Protein AF-A0ABC8IS68-F1 (afdb_monomer_lite)

Secondary structure (DSSP, 8-state):
--HHHHHHHHHHHHHH-HHHHGGGSTTSTT--S--HHHHHHHHHHHHHHHHTTSTTTT--TT---------

Organism: Eruca vesicaria subsp. sativa (NCBI:txid29727)

Structure (mmCIF, N/CA/C/O backbone):
data_AF-A0ABC8IS68-F1
#
_entry.id   AF-A0ABC8IS68-F1
#
loop_
_atom_site.group_PDB
_atom_site.id
_atom_site.type_symbol
_atom_site.label_atom_id
_atom_site.label_alt_id
_atom_site.label_comp_id
_atom_site.label_asym_id
_atom_site.label_entity_id
_atom_site.label_seq_id
_atom_site.pdbx_PDB_ins_code
_atom_site.Cartn_x
_atom_site.Cartn_y
_atom_site.Cartn_z
_atom_site.occupancy
_atom_site.B_iso_or_equiv
_atom_site.auth_seq_id
_atom_site.auth_comp_id
_atom_site.auth_asym_id
_atom_site.auth_atom_id
_atom_site.pdbx_PDB_model_num
ATOM 1 N N . MET A 1 1 ? -1.949 -10.740 -11.620 1.00 59.50 1 MET A N 1
ATOM 2 C CA . MET A 1 1 ? -1.295 -10.929 -10.306 1.00 59.50 1 MET A CA 1
ATOM 3 C C . MET A 1 1 ? -2.242 -11.752 -9.456 1.00 59.50 1 MET A C 1
ATOM 5 O O . MET A 1 1 ? -3.419 -11.420 -9.463 1.00 59.50 1 MET A O 1
ATOM 9 N N . SER A 1 2 ? -1.787 -12.829 -8.817 1.00 76.75 2 SER A N 1
ATOM 10 C CA . SER A 1 2 ? -2.621 -13.566 -7.859 1.00 76.75 2 SER A CA 1
ATOM 11 C C . SER A 1 2 ? -2.678 -12.817 -6.526 1.00 76.75 2 SER A C 1
ATOM 13 O O . SER A 1 2 ? -1.738 -12.094 -6.187 1.00 76.75 2 SER A O 1
ATOM 15 N N . ASP A 1 3 ? -3.751 -13.015 -5.760 1.00 80.88 3 ASP A N 1
ATOM 16 C CA . ASP A 1 3 ? -3.906 -12.423 -4.423 1.00 80.88 3 ASP A CA 1
ATOM 17 C C . ASP A 1 3 ? -2.737 -12.781 -3.498 1.00 80.88 3 ASP A C 1
ATOM 19 O O . ASP A 1 3 ? -2.282 -11.947 -2.724 1.00 80.88 3 ASP A O 1
ATOM 23 N N . GLN A 1 4 ? -2.160 -13.974 -3.658 1.00 82.38 4 GLN A N 1
ATOM 24 C CA . GLN A 1 4 ? -0.970 -14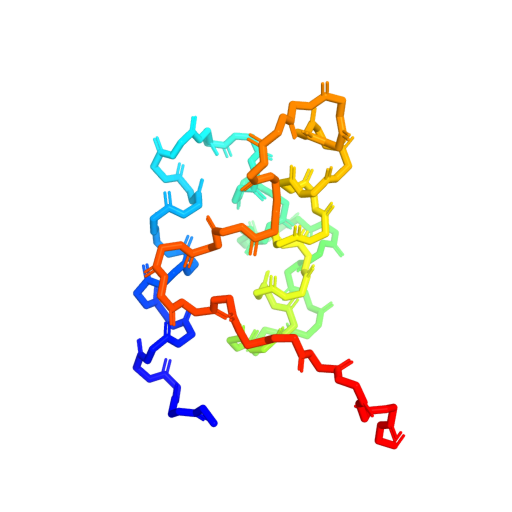.392 -2.919 1.00 82.38 4 GLN A CA 1
ATOM 25 C C . GLN A 1 4 ? 0.223 -13.443 -3.132 1.00 82.38 4 GLN A C 1
ATOM 27 O O . GLN A 1 4 ? 0.825 -12.995 -2.162 1.00 82.38 4 GLN A O 1
ATOM 32 N N . VAL A 1 5 ? 0.524 -13.072 -4.381 1.00 80.12 5 VAL A N 1
ATOM 33 C CA . VAL A 1 5 ? 1.637 -12.155 -4.695 1.00 80.12 5 VAL A CA 1
ATOM 34 C C . VAL A 1 5 ? 1.374 -10.759 -4.121 1.00 80.12 5 VAL A C 1
ATOM 36 O O . VAL A 1 5 ? 2.288 -10.092 -3.640 1.00 80.12 5 VAL A O 1
ATOM 39 N N . VAL A 1 6 ? 0.114 -10.310 -4.142 1.00 82.69 6 VAL A N 1
ATOM 40 C CA . VAL A 1 6 ? -0.283 -9.017 -3.561 1.00 82.69 6 VAL A CA 1
ATOM 41 C C . VAL A 1 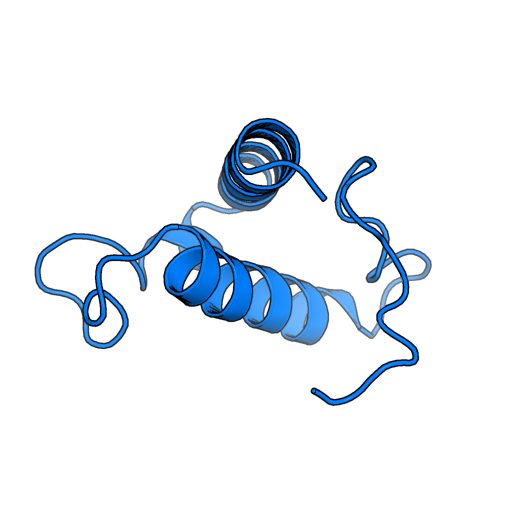6 ? -0.124 -9.034 -2.041 1.00 82.69 6 VAL A C 1
ATOM 43 O O . VAL A 1 6 ? 0.382 -8.071 -1.470 1.00 82.69 6 VAL A O 1
ATOM 46 N N . GLN A 1 7 ? -0.513 -10.127 -1.387 1.00 84.75 7 GLN A N 1
ATOM 47 C CA . GLN A 1 7 ? -0.405 -10.286 0.058 1.00 84.75 7 GLN A CA 1
ATOM 48 C C . GLN A 1 7 ? 1.052 -10.370 0.530 1.00 84.75 7 GLN A C 1
ATOM 50 O O . GLN A 1 7 ? 1.404 -9.740 1.528 1.00 84.75 7 GLN A O 1
ATOM 55 N N . GLU A 1 8 ? 1.907 -11.094 -0.195 1.00 85.06 8 GLU A N 1
ATOM 56 C CA . GLU A 1 8 ? 3.342 -11.193 0.100 1.00 85.06 8 GLU A CA 1
ATOM 57 C C . GLU A 1 8 ? 4.027 -9.819 0.019 1.00 85.06 8 GLU A C 1
ATOM 59 O O . GLU A 1 8 ? 4.736 -9.418 0.944 1.00 85.06 8 GLU A O 1
ATOM 64 N N . ALA A 1 9 ? 3.750 -9.042 -1.031 1.00 83.00 9 ALA A N 1
ATOM 65 C CA . ALA A 1 9 ? 4.323 -7.705 -1.170 1.00 83.00 9 ALA A CA 1
ATOM 66 C C . ALA A 1 9 ? 3.729 -6.666 -0.218 1.00 83.00 9 ALA A C 1
ATOM 68 O O . ALA A 1 9 ? 4.446 -5.771 0.230 1.00 83.00 9 ALA A O 1
ATOM 69 N N . LEU A 1 10 ? 2.443 -6.787 0.124 1.00 85.56 10 LEU A N 1
ATOM 70 C CA . LEU A 1 10 ? 1.829 -5.984 1.177 1.00 85.56 10 LEU A CA 1
ATOM 71 C C . LEU A 1 10 ? 2.567 -6.202 2.502 1.00 85.56 10 LEU A C 1
ATOM 73 O O . LEU A 1 10 ? 2.997 -5.235 3.128 1.00 85.56 10 LEU A O 1
ATOM 77 N N . GLY A 1 11 ? 2.775 -7.467 2.883 1.00 85.12 11 GLY A N 1
ATOM 78 C CA . GLY A 1 11 ? 3.528 -7.837 4.080 1.00 85.12 11 GLY A CA 1
ATOM 79 C C . GLY A 1 11 ? 4.953 -7.289 4.051 1.00 85.12 11 GLY A C 1
ATOM 80 O O . GLY A 1 11 ? 5.379 -6.638 5.004 1.00 85.12 11 GLY A O 1
ATOM 81 N N . TRP A 1 12 ? 5.666 -7.465 2.936 1.00 85.69 12 TRP A N 1
ATOM 82 C CA . TRP A 1 12 ? 7.007 -6.906 2.759 1.00 85.69 12 TRP A CA 1
ATOM 83 C C . TRP A 1 12 ? 7.039 -5.383 2.945 1.00 85.69 12 TRP A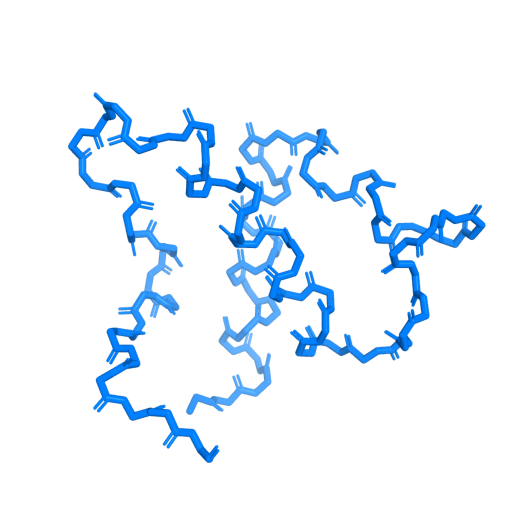 C 1
ATOM 85 O O . TRP A 1 12 ? 7.881 -4.875 3.684 1.00 85.69 12 TRP A O 1
ATOM 95 N N . ALA A 1 13 ? 6.101 -4.646 2.342 1.00 83.56 13 ALA A N 1
ATOM 96 C CA . ALA A 1 13 ? 6.034 -3.198 2.498 1.00 83.56 13 ALA A CA 1
ATOM 97 C C . ALA A 1 13 ? 5.796 -2.811 3.967 1.00 83.56 13 ALA A C 1
ATOM 99 O O . ALA A 1 13 ? 6.485 -1.930 4.477 1.00 83.56 13 ALA A O 1
ATOM 100 N N . CYS A 1 14 ? 4.910 -3.514 4.682 1.00 85.44 14 CYS A N 1
ATOM 101 C CA . CYS A 1 14 ? 4.718 -3.312 6.121 1.00 85.44 14 CYS A CA 1
ATOM 102 C C . CYS A 1 14 ? 6.000 -3.541 6.934 1.00 85.44 14 CYS A C 1
ATOM 104 O O . CYS A 1 14 ? 6.250 -2.811 7.890 1.00 85.44 14 CYS A O 1
ATOM 106 N N . HIS A 1 15 ? 6.817 -4.533 6.565 1.00 84.31 15 HIS A N 1
ATOM 107 C CA . HIS A 1 15 ? 8.086 -4.811 7.243 1.00 84.31 15 HIS A CA 1
ATOM 108 C C . HIS A 1 15 ? 9.120 -3.695 7.058 1.00 84.31 15 HIS A C 1
ATOM 110 O O . HIS A 1 15 ? 9.930 -3.472 7.954 1.00 84.31 15 HIS A O 1
ATOM 116 N N . GLN A 1 16 ? 9.082 -2.971 5.935 1.00 82.56 16 GLN A N 1
ATOM 117 C CA . GLN A 1 16 ? 9.970 -1.826 5.707 1.00 82.56 16 GLN A CA 1
ATOM 118 C C . GLN A 1 16 ? 9.617 -0.634 6.606 1.00 82.56 16 GLN A C 1
ATOM 120 O O . GLN A 1 16 ? 10.498 0.123 7.012 1.00 82.56 16 GLN A O 1
ATOM 125 N N . SER A 1 17 ? 8.330 -0.445 6.913 1.00 80.94 17 SER A N 1
ATOM 126 C CA . SER A 1 17 ? 7.878 0.510 7.924 1.00 80.94 17 SER A CA 1
ATOM 127 C C . SER A 1 17 ? 6.447 0.224 8.371 1.00 80.94 17 SER A C 1
ATOM 129 O O . SER A 1 17 ? 5.514 0.221 7.562 1.00 80.94 17 SER A O 1
ATOM 131 N N . GLU A 1 18 ? 6.244 0.127 9.687 1.00 77.81 18 GLU A N 1
ATOM 132 C CA . GLU A 1 18 ? 4.911 0.005 10.291 1.00 77.81 18 GLU A CA 1
ATOM 133 C C . GLU A 1 18 ? 3.992 1.190 9.938 1.00 77.81 18 GLU A C 1
ATOM 135 O O . GLU A 1 18 ? 2.768 1.052 9.902 1.00 77.81 18 GL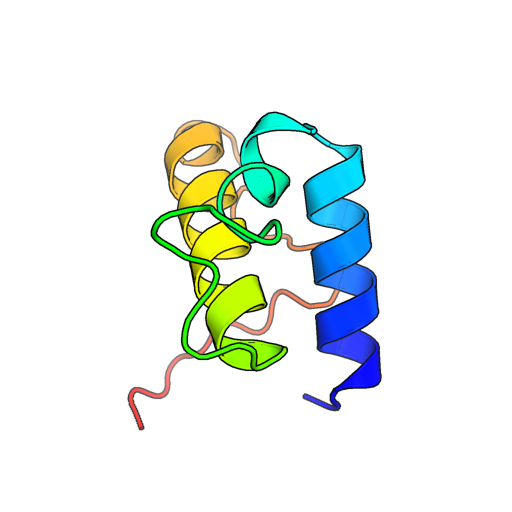U A O 1
ATOM 140 N N . ALA A 1 19 ? 4.569 2.352 9.603 1.00 80.19 19 ALA A N 1
ATOM 141 C CA . ALA A 1 19 ? 3.828 3.546 9.208 1.00 80.19 19 ALA A CA 1
ATOM 142 C C . ALA A 1 19 ? 3.037 3.370 7.901 1.00 80.19 19 ALA A C 1
ATOM 144 O O . ALA A 1 19 ? 2.067 4.093 7.673 1.00 80.19 19 ALA A O 1
ATOM 145 N N . TYR A 1 20 ? 3.426 2.426 7.039 1.00 81.62 20 TYR A N 1
ATOM 146 C CA . TYR A 1 20 ? 2.687 2.163 5.808 1.00 81.62 20 TYR A CA 1
ATOM 147 C C . TYR A 1 20 ? 1.395 1.401 6.084 1.00 81.62 20 TYR A C 1
ATOM 149 O O . TYR A 1 20 ? 0.357 1.721 5.505 1.00 81.62 20 TYR A O 1
ATOM 157 N N . CYS A 1 21 ? 1.439 0.450 7.015 1.00 85.56 21 CYS A N 1
ATOM 158 C CA . CYS A 1 21 ? 0.319 -0.446 7.286 1.00 85.56 21 CYS A CA 1
ATOM 159 C C . CYS A 1 21 ? -0.560 0.000 8.451 1.00 85.56 21 CYS A C 1
ATOM 161 O O . CYS A 1 21 ? -1.681 -0.482 8.584 1.00 85.56 21 CYS A O 1
ATOM 163 N N . SER A 1 22 ? -0.127 0.995 9.227 1.00 86.19 22 SER A N 1
ATOM 164 C CA . SER A 1 22 ? -0.955 1.623 10.258 1.00 86.19 22 SER A CA 1
ATOM 165 C C . SER A 1 22 ? -2.260 2.197 9.702 1.00 86.19 22 SER A C 1
ATOM 167 O O . SER A 1 22 ? -3.264 2.162 10.394 1.00 86.19 22 SER A O 1
ATOM 169 N N . ARG A 1 23 ? -2.303 2.666 8.446 1.00 81.25 23 ARG A N 1
ATOM 170 C CA . ARG A 1 23 ? -3.507 3.292 7.857 1.00 81.25 23 ARG A CA 1
ATOM 171 C C . ARG A 1 23 ? -4.589 2.309 7.415 1.00 81.25 23 ARG A C 1
ATOM 173 O O . ARG A 1 23 ? -5.738 2.717 7.261 1.00 81.25 23 ARG A O 1
ATOM 180 N N . ILE A 1 24 ? -4.227 1.042 7.223 1.00 86.75 24 ILE A N 1
ATOM 181 C CA . ILE A 1 24 ? -5.132 -0.032 6.786 1.00 86.75 24 ILE A CA 1
ATOM 182 C C . ILE A 1 24 ? -5.570 -0.931 7.950 1.00 86.75 24 ILE A C 1
ATOM 184 O O . ILE A 1 24 ? -6.184 -1.968 7.731 1.00 86.75 24 ILE A O 1
ATOM 188 N N . GLN A 1 25 ? -5.243 -0.568 9.193 1.00 87.12 25 GLN A N 1
ATOM 189 C CA . GLN A 1 25 ? -5.684 -1.306 10.375 1.00 87.12 25 GLN A CA 1
ATOM 190 C C . GLN A 1 25 ? -7.144 -1.004 10.722 1.00 87.12 25 GLN A C 1
ATOM 192 O O . GLN A 1 25 ? -7.680 0.056 10.400 1.00 87.12 25 GLN A O 1
ATOM 197 N N . LEU A 1 26 ? -7.787 -1.942 11.419 1.00 85.44 26 LEU A N 1
ATOM 198 C CA . LEU A 1 26 ? -9.150 -1.782 11.919 1.00 85.44 26 LEU A CA 1
ATOM 199 C C . LEU A 1 26 ? -9.285 -0.463 12.705 1.00 85.44 26 LEU A C 1
ATOM 201 O O . LEU A 1 26 ? -8.503 -0.191 13.614 1.00 85.44 26 LEU A O 1
ATOM 205 N N . GLY A 1 27 ? -10.290 0.346 12.359 1.00 83.12 27 GLY A N 1
ATOM 206 C CA . GLY A 1 27 ? -10.545 1.642 13.002 1.00 83.12 27 GLY A CA 1
ATOM 207 C C . GLY A 1 27 ? -9.820 2.832 12.366 1.00 83.12 27 GLY A C 1
ATOM 208 O O . GLY A 1 27 ? -9.936 3.944 12.872 1.00 83.12 27 GLY A O 1
ATOM 209 N N . GLN A 1 28 ? -9.101 2.622 11.262 1.00 85.25 28 GLN A N 1
ATOM 210 C CA . GLN A 1 28 ? -8.388 3.675 10.538 1.00 85.25 28 GLN A CA 1
ATOM 211 C C . GLN A 1 28 ? -9.136 4.097 9.276 1.00 85.25 28 GLN A C 1
ATOM 213 O O . GLN A 1 28 ? -9.917 3.336 8.701 1.00 85.25 28 GLN A O 1
ATOM 218 N N . ASN A 1 29 ? -8.863 5.318 8.816 1.00 80.38 29 ASN A N 1
ATOM 219 C CA . ASN A 1 29 ? -9.605 5.936 7.715 1.00 80.38 29 ASN A CA 1
ATOM 220 C C . ASN A 1 29 ? -9.473 5.184 6.379 1.00 80.38 29 ASN A C 1
ATOM 222 O O . ASN A 1 29 ? -10.342 5.337 5.527 1.00 80.38 29 ASN A O 1
ATOM 226 N N . CYS A 1 30 ? -8.421 4.379 6.188 1.00 84.00 30 CYS A N 1
ATOM 227 C CA . CYS A 1 30 ? -8.204 3.598 4.967 1.00 84.00 30 CYS A CA 1
ATOM 228 C C . CYS A 1 30 ? -8.473 2.095 5.156 1.00 84.00 30 CYS A C 1
ATOM 230 O O . CYS A 1 30 ? -8.043 1.291 4.333 1.00 84.00 30 CYS A O 1
ATOM 232 N N . TYR A 1 31 ? -9.180 1.707 6.225 1.00 85.31 31 TYR A N 1
ATOM 233 C CA . TYR A 1 31 ? -9.585 0.317 6.445 1.00 85.31 31 TYR A CA 1
ATOM 234 C C . TYR A 1 31 ? -10.703 -0.137 5.498 1.00 85.31 31 TYR A C 1
ATOM 236 O O . TYR A 1 31 ? -10.734 -1.301 5.109 1.00 85.31 31 TYR A O 1
ATOM 244 N N . SER A 1 32 ? -11.629 0.762 5.143 1.00 86.06 32 SER A N 1
ATOM 245 C CA . SER A 1 32 ? -12.760 0.461 4.260 1.00 86.06 32 SER A CA 1
ATOM 246 C C . SER A 1 32 ? -12.543 1.084 2.874 1.00 86.06 32 SER A C 1
ATOM 248 O O . SER A 1 32 ? -12.305 2.292 2.814 1.00 86.06 32 SER A O 1
ATOM 250 N N . PRO A 1 33 ? -12.672 0.315 1.777 1.00 84.44 33 PRO A N 1
ATOM 251 C CA . PRO A 1 33 ? -13.121 -1.078 1.726 1.00 84.44 33 PRO A CA 1
ATOM 252 C C . PRO A 1 33 ? -12.064 -2.054 2.267 1.00 84.44 33 PRO A C 1
ATOM 254 O O . PRO A 1 33 ? -10.877 -1.911 1.989 1.00 84.44 33 PRO A O 1
ATOM 257 N N . ASN A 1 34 ? -12.498 -3.059 3.035 1.00 84.94 34 ASN A N 1
ATOM 258 C CA . ASN A 1 34 ? -11.611 -4.084 3.597 1.00 84.94 34 ASN A CA 1
ATOM 259 C C . ASN A 1 34 ? -11.328 -5.177 2.555 1.00 84.94 34 ASN A C 1
ATOM 261 O O . ASN A 1 34 ? -11.736 -6.329 2.715 1.00 84.94 34 ASN A O 1
ATOM 265 N N . THR A 1 35 ? -10.695 -4.789 1.447 1.00 89.12 35 THR A N 1
ATOM 266 C CA . THR A 1 35 ? -10.206 -5.725 0.432 1.00 89.12 35 THR A CA 1
ATOM 267 C C . THR A 1 35 ? -8.687 -5.693 0.377 1.00 89.12 35 THR A C 1
ATOM 269 O O . THR A 1 35 ? -8.053 -4.659 0.597 1.00 89.12 35 THR A O 1
ATOM 272 N N . LEU A 1 36 ? -8.095 -6.834 0.021 1.00 85.44 36 LEU A N 1
ATOM 273 C CA . LEU A 1 36 ? -6.650 -6.956 -0.141 1.00 85.44 36 LEU A CA 1
ATOM 274 C C . LEU A 1 36 ? -6.103 -5.939 -1.155 1.00 85.44 36 LEU A C 1
ATOM 276 O O . LEU A 1 36 ? -5.036 -5.366 -0.946 1.00 85.44 36 LEU A O 1
ATOM 280 N N . ARG A 1 37 ? -6.842 -5.691 -2.245 1.00 84.69 37 ARG A N 1
ATOM 281 C CA . ARG A 1 37 ? -6.418 -4.774 -3.305 1.00 84.69 37 ARG A CA 1
ATOM 282 C C . ARG A 1 37 ? -6.456 -3.317 -2.852 1.00 84.69 37 ARG A C 1
ATOM 284 O O . ARG A 1 37 ? -5.518 -2.582 -3.149 1.00 84.69 37 ARG A O 1
ATOM 291 N N . ASP A 1 38 ? -7.489 -2.914 -2.117 1.00 86.56 38 ASP A N 1
ATOM 292 C CA . ASP A 1 38 ? -7.611 -1.546 -1.602 1.00 86.56 38 ASP A CA 1
ATOM 293 C C . ASP A 1 38 ? -6.527 -1.243 -0.567 1.00 86.56 38 ASP A C 1
ATOM 295 O O . ASP A 1 38 ? -5.851 -0.213 -0.643 1.00 86.56 38 ASP A O 1
ATOM 299 N N . HIS A 1 39 ? -6.284 -2.181 0.349 1.00 89.06 39 HIS A N 1
ATOM 300 C CA . HIS A 1 39 ? -5.203 -2.067 1.325 1.00 89.06 39 HIS A CA 1
ATOM 301 C C . HIS A 1 39 ? -3.830 -2.015 0.651 1.00 89.06 39 HIS A C 1
ATOM 303 O O . HIS A 1 39 ? -3.009 -1.161 0.994 1.00 89.06 39 HIS A O 1
ATOM 309 N N . ALA A 1 40 ? -3.600 -2.856 -0.361 1.00 86.81 40 ALA A N 1
ATOM 310 C CA . ALA A 1 40 ? -2.373 -2.833 -1.149 1.00 86.81 40 ALA A CA 1
ATOM 311 C C . ALA A 1 40 ? -2.165 -1.502 -1.880 1.00 86.81 40 ALA A C 1
ATOM 313 O O . ALA A 1 40 ? -1.070 -0.948 -1.825 1.00 86.81 40 ALA A O 1
ATOM 314 N N . ASN A 1 41 ? -3.209 -0.932 -2.488 1.00 86.06 41 ASN A N 1
ATOM 315 C CA . ASN A 1 41 ? -3.127 0.372 -3.151 1.00 86.06 41 ASN A CA 1
ATOM 316 C C . ASN A 1 41 ? -2.688 1.478 -2.179 1.00 86.06 41 ASN A C 1
ATOM 318 O O . ASN A 1 41 ? -1.815 2.287 -2.503 1.00 86.06 41 ASN A O 1
ATOM 322 N N . VAL A 1 42 ? -3.261 1.502 -0.972 1.00 87.25 42 V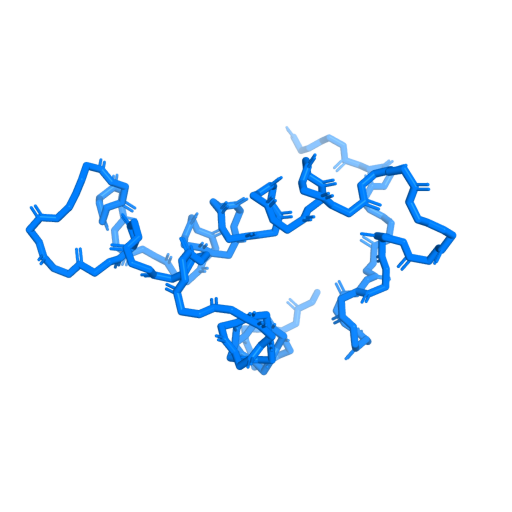AL A N 1
ATOM 323 C CA . VAL A 1 42 ? -2.917 2.487 0.064 1.00 87.25 42 VAL A CA 1
ATOM 324 C C . VAL A 1 42 ? -1.463 2.327 0.505 1.00 87.25 42 VAL A C 1
ATOM 326 O O . VAL A 1 42 ? -0.719 3.312 0.552 1.00 87.25 42 VAL A O 1
ATOM 329 N N . VAL A 1 43 ? -1.036 1.099 0.800 1.00 87.19 43 VAL A N 1
ATOM 330 C CA . VAL A 1 43 ? 0.324 0.812 1.272 1.00 87.19 43 VAL A CA 1
ATOM 331 C C . VAL A 1 43 ? 1.359 1.105 0.187 1.00 87.19 43 VAL A C 1
ATOM 333 O O . VAL A 1 43 ? 2.319 1.830 0.449 1.00 87.19 43 VAL A O 1
ATOM 336 N N . PHE A 1 44 ? 1.142 0.638 -1.042 1.00 85.38 44 PHE A N 1
ATOM 337 C CA . PHE A 1 44 ? 2.075 0.841 -2.152 1.00 85.38 44 PHE A CA 1
ATOM 338 C C . PHE A 1 44 ? 2.184 2.305 -2.565 1.00 85.38 44 PHE A C 1
ATOM 340 O O . PHE A 1 44 ? 3.294 2.793 -2.768 1.00 85.38 44 PHE A O 1
ATOM 347 N N . ASN A 1 45 ? 1.073 3.049 -2.603 1.00 83.88 45 ASN A N 1
ATOM 348 C CA . ASN A 1 45 ? 1.124 4.489 -2.851 1.00 83.88 45 ASN A CA 1
ATOM 349 C C . ASN A 1 45 ? 1.904 5.215 -1.745 1.00 83.88 45 ASN A C 1
ATOM 351 O O . ASN A 1 45 ? 2.700 6.108 -2.022 1.00 83.88 45 ASN A O 1
ATOM 355 N N . THR A 1 46 ? 1.726 4.812 -0.484 1.00 84.06 46 THR A N 1
ATOM 356 C CA . THR A 1 46 ? 2.474 5.408 0.631 1.00 84.06 46 THR A CA 1
ATOM 357 C C . THR A 1 46 ? 3.968 5.125 0.520 1.00 84.06 46 THR A C 1
ATOM 359 O O . THR A 1 46 ? 4.773 6.051 0.630 1.00 84.06 46 THR A O 1
ATOM 362 N N . TYR A 1 47 ? 4.328 3.868 0.258 1.00 83.31 47 TYR A N 1
ATOM 363 C CA . TYR A 1 47 ? 5.706 3.454 0.033 1.00 83.31 47 TYR A CA 1
ATOM 364 C C . TYR A 1 47 ? 6.327 4.239 -1.126 1.00 83.31 47 TYR A C 1
ATOM 366 O O . TYR A 1 47 ? 7.402 4.812 -0.965 1.00 83.31 47 TYR A O 1
ATOM 374 N N . TYR A 1 48 ? 5.632 4.346 -2.261 1.00 81.00 48 TYR A N 1
ATOM 375 C CA . TYR A 1 48 ? 6.106 5.111 -3.410 1.00 81.00 48 TYR A CA 1
ATOM 376 C C . TYR A 1 48 ? 6.310 6.587 -3.060 1.00 81.00 48 TYR A C 1
ATOM 378 O O . TYR A 1 48 ? 7.377 7.132 -3.306 1.00 81.00 48 TYR A O 1
ATOM 386 N N . GLN A 1 49 ? 5.342 7.248 -2.421 1.00 82.44 49 GLN A N 1
ATOM 387 C CA . GLN A 1 49 ? 5.482 8.665 -2.061 1.00 82.44 49 GLN A CA 1
ATOM 388 C C . GLN A 1 49 ? 6.640 8.929 -1.095 1.00 82.44 49 GLN A C 1
ATOM 390 O O . GLN A 1 49 ? 7.257 9.994 -1.170 1.00 82.44 49 GLN A O 1
ATOM 395 N N . HIS A 1 50 ? 6.937 7.977 -0.210 1.00 80.94 50 HIS A N 1
ATOM 396 C CA . HIS A 1 50 ? 8.059 8.071 0.716 1.00 80.94 50 HIS A CA 1
ATOM 397 C C . HIS A 1 50 ? 9.404 7.805 0.025 1.00 80.94 50 HIS A C 1
ATOM 399 O O . HIS A 1 50 ? 10.384 8.503 0.278 1.00 80.94 50 HIS A O 1
ATOM 405 N N . ASN A 1 51 ? 9.443 6.835 -0.891 1.00 78.25 51 ASN A N 1
ATOM 406 C CA . ASN A 1 51 ? 10.673 6.372 -1.527 1.00 78.25 51 ASN A CA 1
ATOM 407 C C . ASN A 1 51 ? 10.910 6.963 -2.920 1.00 78.25 51 ASN A C 1
ATOM 409 O O . ASN A 1 51 ? 11.959 6.706 -3.485 1.00 78.25 51 ASN A O 1
ATOM 413 N N . LYS A 1 52 ? 10.017 7.788 -3.481 1.00 76.75 52 LYS A N 1
ATOM 414 C CA . LYS A 1 52 ? 10.121 8.342 -4.853 1.00 76.75 52 LYS A CA 1
ATOM 415 C C . LYS A 1 52 ? 11.438 9.056 -5.170 1.00 76.75 52 LYS A C 1
ATOM 417 O O . LYS A 1 52 ? 11.804 9.173 -6.331 1.00 76.75 52 LYS A O 1
ATOM 422 N N . ASN A 1 53 ? 12.144 9.530 -4.145 1.00 76.44 53 ASN A N 1
ATOM 423 C CA . ASN A 1 53 ? 13.452 10.178 -4.277 1.00 76.44 53 ASN A CA 1
ATOM 424 C C . ASN A 1 53 ? 14.630 9.180 -4.252 1.00 76.44 53 ASN A C 1
ATOM 426 O O . ASN A 1 53 ? 15.780 9.587 -4.380 1.00 76.44 53 ASN A O 1
ATOM 430 N N . GLN A 1 54 ? 14.356 7.889 -4.061 1.00 70.81 54 GLN A N 1
ATOM 431 C CA . GLN A 1 54 ? 15.309 6.785 -4.060 1.00 70.81 54 GLN A CA 1
ATOM 432 C C . GLN A 1 54 ? 15.154 5.974 -5.355 1.00 70.81 54 GLN A C 1
ATOM 434 O O . GLN A 1 54 ? 14.040 5.706 -5.821 1.00 70.81 54 GLN A O 1
ATOM 439 N N . ALA A 1 55 ? 16.281 5.576 -5.948 1.00 60.19 55 ALA A N 1
ATOM 440 C CA . ALA A 1 55 ? 16.283 4.667 -7.090 1.00 60.19 55 ALA A CA 1
ATOM 441 C C . ALA A 1 55 ? 15.696 3.303 -6.673 1.00 60.19 55 ALA A C 1
ATOM 443 O O . ALA A 1 55 ? 16.057 2.782 -5.623 1.00 60.19 55 ALA A O 1
ATOM 444 N N . GLY A 1 56 ? 14.795 2.731 -7.480 1.00 61.91 56 GLY A N 1
ATOM 445 C CA . GLY A 1 56 ? 14.152 1.439 -7.182 1.00 61.91 56 GLY A CA 1
ATOM 446 C C . GLY A 1 56 ? 12.850 1.518 -6.373 1.00 61.91 56 GLY A C 1
ATOM 447 O O . GLY A 1 56 ? 12.327 0.492 -5.964 1.00 61.91 56 GLY A O 1
ATOM 448 N N . SER A 1 57 ? 12.271 2.706 -6.183 1.00 61.53 57 SER A N 1
ATOM 449 C CA . SER A 1 57 ? 11.032 2.921 -5.408 1.00 61.53 57 SER A CA 1
ATOM 450 C C . SER A 1 57 ? 9.749 2.295 -5.970 1.00 61.53 57 SER A C 1
ATOM 452 O O . SER A 1 57 ? 8.718 2.313 -5.297 1.00 61.53 57 SER A O 1
ATOM 454 N N . CYS A 1 58 ? 9.812 1.720 -7.172 1.00 60.25 58 CYS A N 1
ATOM 455 C CA . CYS A 1 58 ? 8.746 0.903 -7.752 1.00 60.25 58 CYS A CA 1
ATOM 456 C C . CYS A 1 58 ? 8.977 -0.606 -7.573 1.00 60.25 58 CYS A C 1
ATOM 458 O O . CYS A 1 58 ? 8.154 -1.379 -8.051 1.00 60.25 58 CYS A O 1
ATOM 460 N N . ASP A 1 59 ? 10.070 -1.037 -6.930 1.00 64.75 59 ASP A N 1
ATOM 461 C CA . ASP A 1 59 ? 10.346 -2.451 -6.664 1.00 64.75 59 ASP A CA 1
ATOM 462 C C . ASP A 1 59 ? 9.664 -2.910 -5.366 1.00 64.75 59 ASP A C 1
ATOM 464 O O . ASP A 1 59 ? 10.239 -2.914 -4.280 1.00 64.75 59 ASP A O 1
ATOM 468 N N . PHE A 1 60 ? 8.395 -3.296 -5.481 1.00 67.38 60 PHE A N 1
ATOM 469 C CA . PHE A 1 60 ? 7.608 -3.940 -4.427 1.00 67.38 60 PHE A CA 1
ATOM 470 C C . PHE A 1 60 ? 7.944 -5.435 -4.285 1.00 67.38 60 PHE A C 1
ATOM 472 O O . PHE A 1 60 ? 7.045 -6.275 -4.271 1.00 67.38 60 PHE A O 1
ATOM 479 N N . HIS A 1 61 ? 9.235 -5.776 -4.250 1.00 66.44 61 HIS A N 1
ATOM 480 C CA . HIS A 1 61 ? 9.749 -7.125 -3.993 1.00 66.44 61 HIS A CA 1
ATOM 481 C C . HIS A 1 61 ? 9.090 -8.224 -4.852 1.00 66.44 61 HIS A C 1
ATOM 483 O O . HIS A 1 61 ? 8.619 -9.242 -4.352 1.00 66.44 61 HIS A O 1
ATOM 489 N N . GLY A 1 62 ? 9.010 -7.995 -6.167 1.00 60.69 62 GLY A N 1
ATOM 490 C CA . GLY A 1 62 ? 8.398 -8.938 -7.116 1.00 60.69 62 GLY A CA 1
ATOM 491 C C . GLY A 1 62 ? 6.887 -8.773 -7.347 1.00 60.69 62 GLY A C 1
ATOM 492 O O . GLY A 1 62 ? 6.372 -9.316 -8.323 1.00 60.69 62 GLY A O 1
ATOM 493 N N . ALA A 1 63 ? 6.180 -7.955 -6.557 1.00 58.50 63 ALA A N 1
ATOM 494 C CA . ALA A 1 63 ? 4.837 -7.466 -6.913 1.00 58.50 63 ALA A CA 1
ATOM 495 C C . ALA A 1 63 ? 4.860 -6.155 -7.711 1.00 58.50 63 ALA A C 1
ATOM 497 O O . ALA A 1 63 ? 3.812 -5.603 -8.048 1.00 58.50 63 ALA A O 1
ATOM 498 N N . ALA A 1 64 ? 6.055 -5.670 -8.044 1.00 56.12 64 ALA A N 1
ATOM 499 C CA . ALA A 1 64 ? 6.288 -4.592 -8.990 1.00 56.12 64 ALA A CA 1
ATOM 500 C C . ALA A 1 64 ? 5.921 -5.011 -10.418 1.00 56.12 64 ALA A C 1
ATOM 502 O O . ALA A 1 64 ? 6.782 -5.201 -11.273 1.00 56.12 64 ALA A O 1
ATOM 503 N N . VAL A 1 65 ? 4.633 -5.168 -10.702 1.00 51.44 65 VAL A N 1
ATOM 504 C CA . VAL A 1 65 ? 4.171 -5.162 -12.086 1.00 51.44 65 VAL A CA 1
ATOM 505 C C . VAL A 1 65 ? 3.884 -3.707 -12.422 1.00 51.44 65 VAL A C 1
ATOM 507 O O . VAL A 1 65 ? 2.991 -3.105 -11.830 1.00 51.44 65 VAL A O 1
ATOM 510 N N . PHE A 1 66 ? 4.646 -3.131 -13.355 1.00 45.94 66 PHE A N 1
ATOM 511 C CA . PHE A 1 66 ? 4.279 -1.873 -14.000 1.00 45.94 66 PHE A CA 1
ATOM 512 C C . PHE A 1 66 ? 2.861 -2.031 -14.562 1.00 45.94 66 PHE A C 1
ATOM 514 O O . PHE A 1 66 ? 2.666 -2.675 -15.592 1.00 45.94 66 PHE A O 1
ATOM 521 N N . THR A 1 67 ? 1.851 -1.479 -13.894 1.00 42.25 67 THR A N 1
ATOM 522 C CA . THR A 1 67 ? 0.506 -1.411 -14.462 1.00 42.25 67 THR A CA 1
ATOM 523 C C . THR A 1 67 ? 0.505 -0.286 -15.487 1.00 42.25 67 THR A C 1
ATOM 525 O O . THR A 1 67 ? 0.207 0.859 -15.170 1.00 42.25 67 THR A O 1
ATOM 528 N N . HIS A 1 68 ? 0.863 -0.608 -16.731 1.00 41.19 68 HIS A N 1
ATOM 529 C CA . HIS A 1 68 ? 0.653 0.262 -17.896 1.00 41.19 68 HIS A CA 1
ATOM 530 C C . HIS A 1 68 ? -0.783 0.126 -18.435 1.00 41.19 68 HIS A C 1
ATOM 532 O O . HIS A 1 68 ? -1.033 0.201 -19.636 1.00 41.19 68 HIS A O 1
ATOM 538 N N . THR A 1 69 ? -1.729 -0.183 -17.549 1.00 37.56 69 THR A N 1
ATOM 539 C CA . THR A 1 69 ? -3.128 -0.423 -17.888 1.00 37.56 69 THR A CA 1
ATOM 540 C C . THR A 1 69 ? -3.973 0.160 -16.770 1.00 37.56 69 THR A C 1
ATOM 542 O O . THR A 1 69 ? -4.057 -0.406 -15.681 1.00 37.56 69 THR A O 1
ATOM 545 N N . ASP A 1 70 ? -4.503 1.343 -17.054 1.00 33.69 70 ASP A N 1
ATOM 546 C CA . ASP A 1 70 ? -5.651 1.938 -16.379 1.00 33.69 70 ASP A CA 1
ATOM 547 C C . ASP A 1 70 ? -6.876 1.054 -16.707 1.00 33.69 70 ASP A C 1
ATOM 549 O O . ASP A 1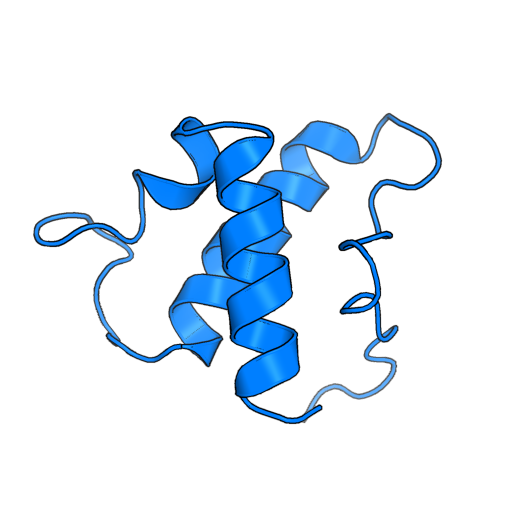 70 ? -7.123 0.840 -17.901 1.00 33.69 70 ASP A O 1
ATOM 553 N N . PRO A 1 71 ? -7.538 0.408 -15.727 1.00 50.50 71 PRO A N 1
ATOM 554 C CA . PRO A 1 71 ? -8.755 -0.367 -15.968 1.00 50.50 71 PRO A CA 1
ATOM 555 C C . PRO A 1 71 ? -9.992 0.507 -16.213 1.00 50.50 71 PRO A C 1
ATOM 557 O O . PRO A 1 71 ? -10.160 1.530 -15.516 1.00 50.50 71 PRO A O 1
#

Radius of gyration: 11.78 Å; chains: 1; bounding box: 29×25×31 Å

pLDDT: mean 76.05, std 13.9, range [33.69, 89.12]

Sequence (71 aa):
MSDQVVQEALGWACHQSEAYCSRIQLGQNCYSPNTLRDHANVVFNTYYQHNKNQAGSCDFHGAAVFTHTDP

InterPro domains:
  IPR012946 X8 domain [PF07983] (3-64)
  IPR012946 X8 domain [SM00768] (2-71)
  IPR044788 Carbohydrate-binding X8 domain-containing protein, plant [PTHR31044] (2-71)

Foldseek 3Di:
DDLVLLVVLLVVLCVVDVVLQVQCDPPHPQVPVVDSVSSSVSSLVVQCVVCVVPPCSLCSPPSSDPCPDDD